Protein AF-A0A086JAS1-F1 (afdb_monomer_lite)

Radius of gyration: 15.46 Å; chains: 1; bounding box: 28×17×38 Å

Foldseek 3Di:
DDDDDPVRCVVCVPDDPPDDPVDPVVVLVVVCVVVVPPDSVVVD

Structure (mmCIF, N/CA/C/O backbone):
data_AF-A0A086JAS1-F1
#
_entry.id   AF-A0A086JAS1-F1
#
loop_
_atom_site.group_PDB
_atom_site.id
_atom_site.type_symbol
_atom_site.label_atom_id
_atom_site.label_alt_id
_atom_site.label_comp_id
_atom_site.label_asym_id
_atom_site.label_entity_id
_atom_site.label_seq_id
_atom_site.pdbx_PDB_ins_code
_atom_site.Cartn_x
_atom_site.Cartn_y
_atom_site.Cartn_z
_atom_site.occupancy
_atom_site.B_iso_or_equiv
_atom_site.auth_seq_id
_atom_site.auth_comp_id
_atom_site.auth_asym_id
_atom_site.auth_atom_id
_atom_site.pdbx_PDB_model_num
ATOM 1 N N . MET A 1 1 ? -4.699 3.163 -13.663 1.00 71.25 1 MET A N 1
ATOM 2 C CA . MET A 1 1 ? -3.454 3.795 -14.158 1.00 71.25 1 MET A CA 1
ATOM 3 C C . MET A 1 1 ? -3.140 3.289 -15.552 1.00 71.25 1 MET A C 1
ATOM 5 O O . MET A 1 1 ? -3.403 2.127 -15.841 1.00 71.25 1 MET A O 1
ATOM 9 N N . ARG A 1 2 ? -2.564 4.145 -16.400 1.00 86.62 2 ARG A N 1
ATOM 10 C CA . ARG A 1 2 ? -1.999 3.728 -17.687 1.00 86.62 2 ARG A CA 1
ATOM 11 C C . ARG A 1 2 ? -0.823 2.771 -17.452 1.00 86.62 2 ARG A C 1
ATOM 13 O O . ARG A 1 2 ? -0.042 2.982 -16.527 1.00 86.62 2 ARG A O 1
ATOM 20 N N . GLN A 1 3 ? -0.676 1.745 -18.291 1.00 84.94 3 GLN A N 1
ATOM 21 C CA . GLN A 1 3 ? 0.505 0.882 -18.248 1.00 84.94 3 GLN A CA 1
ATOM 22 C C . GLN A 1 3 ? 1.753 1.662 -18.686 1.00 84.94 3 GLN A C 1
ATOM 24 O O . GLN A 1 3 ? 1.785 2.226 -19.781 1.00 84.94 3 GLN A O 1
ATOM 29 N N . LEU A 1 4 ? 2.772 1.679 -17.823 1.00 86.25 4 LEU A N 1
ATOM 30 C CA . LEU A 1 4 ? 4.061 2.315 -18.095 1.00 86.25 4 LEU A CA 1
ATOM 31 C C . LEU A 1 4 ? 4.810 1.558 -19.199 1.00 86.25 4 LEU A C 1
ATOM 33 O O . LEU A 1 4 ? 4.926 0.326 -19.162 1.00 86.25 4 LEU A O 1
ATOM 37 N N . LYS A 1 5 ? 5.373 2.301 -20.150 1.00 90.69 5 LYS A N 1
ATOM 38 C CA . LYS A 1 5 ? 6.298 1.780 -21.159 1.00 90.69 5 LYS A CA 1
ATOM 39 C C . LYS A 1 5 ? 7.615 1.363 -20.502 1.00 90.69 5 LYS A C 1
ATOM 41 O O . LYS A 1 5 ? 7.947 1.769 -19.389 1.00 90.69 5 LYS A O 1
ATOM 46 N N . PHE A 1 6 ? 8.408 0.559 -21.208 1.00 88.69 6 PHE A N 1
ATOM 47 C CA . PHE A 1 6 ? 9.663 0.014 -20.679 1.00 88.69 6 PHE A CA 1
ATOM 48 C C . PHE A 1 6 ? 10.637 1.091 -20.164 1.00 88.69 6 PHE A C 1
ATOM 50 O O . PHE A 1 6 ? 11.208 0.944 -19.086 1.00 88.69 6 PHE A O 1
ATOM 57 N N . HIS A 1 7 ? 10.789 2.201 -20.892 1.00 91.81 7 HIS A N 1
ATOM 58 C CA . HIS A 1 7 ? 11.667 3.301 -20.482 1.00 91.81 7 HIS A CA 1
ATOM 59 C C . HIS A 1 7 ? 11.155 4.025 -19.229 1.00 91.81 7 HIS A C 1
ATOM 61 O O . HIS A 1 7 ? 11.950 4.367 -18.358 1.00 91.81 7 HIS A O 1
ATOM 67 N N . GLU A 1 8 ? 9.838 4.177 -19.086 1.00 87.94 8 GLU A N 1
ATOM 68 C CA . GLU A 1 8 ? 9.211 4.799 -17.914 1.00 87.94 8 GLU A CA 1
ATOM 69 C C . GLU A 1 8 ? 9.365 3.902 -16.678 1.00 87.94 8 GLU A C 1
ATOM 71 O O . GLU A 1 8 ? 9.763 4.371 -15.613 1.00 87.94 8 GLU A O 1
ATOM 76 N N . LYS A 1 9 ? 9.179 2.583 -16.836 1.00 86.88 9 LYS A N 1
ATOM 77 C CA . LYS A 1 9 ? 9.473 1.594 -15.782 1.00 86.88 9 LYS A CA 1
ATOM 78 C C . LYS A 1 9 ? 10.942 1.620 -15.356 1.00 86.88 9 LYS A C 1
ATOM 80 O O . LYS A 1 9 ? 11.250 1.386 -14.190 1.00 86.88 9 LYS A O 1
ATOM 85 N N . ARG A 1 10 ? 11.864 1.907 -16.284 1.00 87.94 10 ARG A N 1
ATOM 86 C CA . ARG A 1 10 ? 13.303 1.993 -15.989 1.00 87.94 10 ARG A CA 1
ATOM 87 C C . ARG A 1 10 ? 13.652 3.214 -15.136 1.00 87.94 10 ARG A C 1
ATOM 89 O O . ARG A 1 10 ? 14.568 3.114 -14.323 1.00 87.94 10 ARG A O 1
ATOM 96 N N . LEU A 1 11 ? 12.934 4.323 -15.314 1.00 88.62 11 LEU A N 1
ATOM 97 C CA . LEU A 1 11 ? 13.076 5.537 -14.504 1.00 88.62 11 LEU A CA 1
ATOM 98 C C . LEU A 1 11 ? 12.404 5.379 -13.133 1.00 88.62 11 LEU A C 1
ATOM 100 O O . LEU A 1 11 ? 12.966 5.770 -12.115 1.00 88.62 11 LEU A O 1
ATOM 104 N N . LEU A 1 12 ? 11.244 4.725 -13.089 1.00 86.75 12 LEU A N 1
ATOM 105 C CA . LEU A 1 12 ? 10.421 4.571 -11.886 1.00 86.75 12 LEU A CA 1
ATOM 106 C C . LEU A 1 12 ? 10.685 3.264 -11.118 1.00 86.75 12 LEU A C 1
ATOM 108 O O . LEU A 1 12 ? 9.792 2.717 -10.484 1.00 86.75 12 LEU A O 1
ATOM 112 N N . LYS A 1 13 ? 11.923 2.755 -11.118 1.00 81.75 13 LYS A N 1
ATOM 113 C CA . LYS A 1 13 ? 12.255 1.458 -10.484 1.00 81.75 13 LYS A CA 1
ATOM 114 C C . LYS A 1 13 ? 12.016 1.396 -8.973 1.00 81.75 13 LYS A C 1
ATOM 116 O O . LYS A 1 13 ? 11.824 0.311 -8.439 1.00 81.75 13 LYS A O 1
ATOM 121 N N . LYS A 1 14 ? 12.116 2.532 -8.277 1.00 80.06 14 LYS A N 1
ATOM 122 C CA . LYS A 1 14 ? 11.974 2.619 -6.812 1.00 80.06 14 LYS A CA 1
ATOM 123 C C . LYS A 1 14 ? 10.615 3.162 -6.366 1.00 80.06 14 LYS A C 1
ATOM 125 O O . LYS A 1 14 ? 10.374 3.230 -5.165 1.00 80.06 14 LYS A O 1
ATOM 130 N N . VAL A 1 15 ? 9.775 3.589 -7.307 1.00 81.25 15 VAL A N 1
ATOM 131 C CA . VAL A 1 15 ? 8.495 4.233 -7.013 1.00 81.25 15 VAL A CA 1
ATOM 132 C C . VAL A 1 15 ? 7.396 3.209 -7.240 1.00 81.25 15 VAL A C 1
ATOM 134 O O . VAL A 1 15 ? 7.063 2.888 -8.377 1.00 81.25 15 VAL A O 1
ATOM 137 N N . ASP A 1 16 ? 6.854 2.696 -6.143 1.00 78.38 16 ASP A N 1
ATOM 138 C CA . ASP A 1 16 ? 5.596 1.961 -6.133 1.00 78.38 16 ASP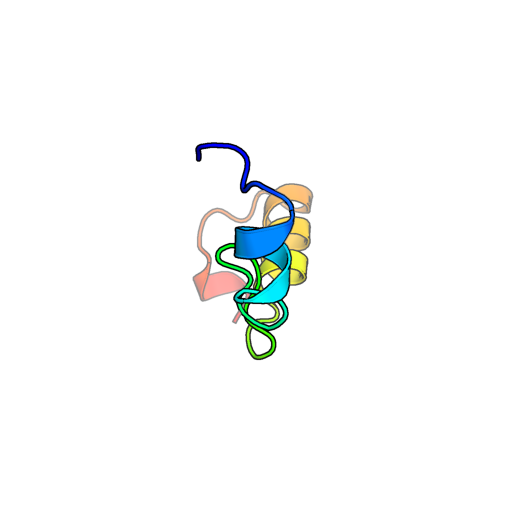 A CA 1
ATOM 139 C C . ASP A 1 16 ? 4.542 2.867 -5.491 1.00 78.38 16 ASP A C 1
ATOM 141 O O . ASP A 1 16 ? 4.751 3.392 -4.397 1.00 78.38 16 ASP A O 1
ATOM 145 N N . PHE A 1 17 ? 3.444 3.107 -6.205 1.00 75.81 17 PHE A N 1
ATOM 146 C CA . PHE A 1 17 ? 2.367 3.985 -5.746 1.00 75.81 17 PHE A CA 1
ATOM 147 C C . PHE A 1 17 ? 1.408 3.292 -4.779 1.00 75.81 17 PHE A C 1
ATOM 149 O O . PHE A 1 17 ? 0.674 3.972 -4.070 1.00 75.81 17 PHE A O 1
ATOM 156 N N . TYR A 1 18 ? 1.385 1.959 -4.768 1.00 76.69 18 TYR A N 1
ATOM 157 C CA . TYR A 1 18 ? 0.478 1.186 -3.922 1.00 76.69 18 TYR A CA 1
ATOM 158 C C . TYR A 1 18 ? 1.145 0.681 -2.647 1.00 76.69 18 TYR A C 1
ATOM 160 O O . TYR A 1 18 ? 0.446 0.317 -1.705 1.00 76.69 18 TYR A O 1
ATOM 168 N N . ASN A 1 19 ? 2.476 0.616 -2.619 1.00 72.50 19 ASN A N 1
ATOM 169 C CA . ASN A 1 19 ? 3.196 -0.047 -1.544 1.00 72.50 19 ASN A CA 1
ATOM 170 C C . ASN A 1 19 ? 4.391 0.789 -1.073 1.00 72.50 19 ASN A C 1
ATOM 172 O O . ASN A 1 19 ? 5.459 0.793 -1.691 1.00 72.50 19 ASN A O 1
ATOM 176 N N . TRP A 1 20 ? 4.227 1.491 0.049 1.00 76.62 20 TRP A N 1
ATOM 177 C CA . TRP A 1 20 ? 5.330 2.171 0.718 1.00 76.62 20 TRP A CA 1
ATOM 178 C C . TRP A 1 20 ? 6.016 1.247 1.722 1.00 76.62 20 TRP A C 1
ATOM 180 O O . TRP A 1 20 ? 5.386 0.663 2.596 1.00 76.62 20 TRP A O 1
ATOM 190 N N 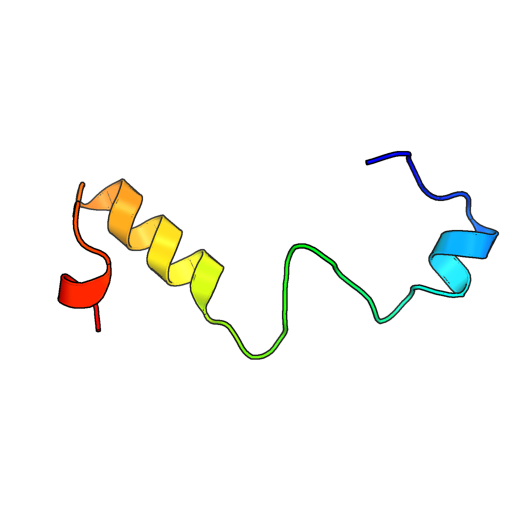. LYS A 1 21 ? 7.353 1.172 1.650 1.00 69.38 21 LYS A N 1
ATOM 191 C CA . LYS A 1 21 ? 8.193 0.284 2.481 1.00 69.38 21 LYS A CA 1
ATOM 192 C C . LYS A 1 21 ? 7.974 0.395 3.994 1.00 69.38 21 LYS A C 1
ATOM 194 O O . LYS A 1 21 ? 8.347 -0.526 4.712 1.00 69.38 21 LYS A O 1
ATOM 199 N N . LYS A 1 22 ? 7.467 1.529 4.478 1.00 70.62 22 LYS A N 1
ATOM 200 C CA . LYS A 1 22 ? 7.309 1.803 5.910 1.00 70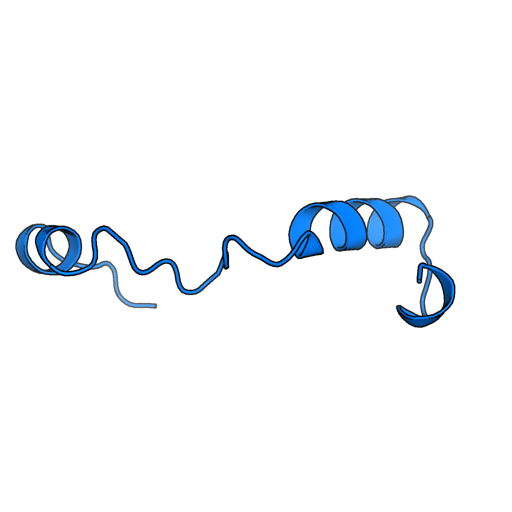.62 22 LYS A CA 1
ATOM 201 C C . LYS A 1 22 ? 5.932 1.399 6.447 1.00 70.62 22 LYS A C 1
ATOM 203 O O . LYS A 1 22 ? 5.763 1.344 7.657 1.00 70.62 22 LYS A O 1
ATOM 208 N N . GLU A 1 23 ? 4.968 1.096 5.582 1.00 67.19 23 GLU A N 1
ATOM 209 C CA . GLU A 1 23 ? 3.602 0.800 6.007 1.00 67.19 23 GLU A CA 1
ATOM 210 C C . GLU A 1 23 ? 3.341 -0.714 6.005 1.00 67.19 23 GLU A C 1
ATOM 212 O O . GLU A 1 23 ? 3.379 -1.372 4.968 1.00 67.19 23 GLU A O 1
ATOM 217 N N . GLN A 1 24 ? 3.002 -1.279 7.169 1.00 68.19 24 GLN A N 1
ATOM 218 C CA . GLN A 1 24 ? 2.467 -2.649 7.302 1.00 68.19 24 GLN A CA 1
ATOM 219 C C . GLN A 1 24 ? 1.011 -2.770 6.795 1.00 68.19 24 GLN A C 1
ATOM 221 O O . GLN A 1 24 ? 0.375 -3.803 7.000 1.00 68.19 24 GLN A O 1
ATOM 226 N N . ASN A 1 25 ? 0.501 -1.765 6.072 1.00 71.56 25 ASN A N 1
ATOM 227 C CA . ASN A 1 25 ? -0.887 -1.611 5.614 1.00 71.56 25 ASN A CA 1
ATOM 228 C C . ASN A 1 25 ? -1.501 -2.891 5.020 1.00 71.56 25 ASN A C 1
ATOM 230 O O . ASN A 1 25 ? -2.651 -3.227 5.294 1.00 71.56 25 ASN A O 1
ATOM 234 N N . VAL A 1 26 ? -0.741 -3.642 4.217 1.00 78.25 26 VAL A N 1
ATOM 235 C CA . VAL A 1 26 ? -1.243 -4.859 3.552 1.00 78.25 26 VAL A CA 1
ATOM 236 C C . VAL A 1 26 ? -1.613 -5.953 4.558 1.00 78.25 26 VAL A C 1
ATOM 238 O O . VAL A 1 26 ? -2.575 -6.697 4.346 1.00 78.25 26 VAL A O 1
ATOM 241 N N . ARG A 1 27 ? -0.860 -6.068 5.657 1.00 80.94 27 ARG A N 1
ATOM 242 C CA . ARG A 1 27 ? -1.108 -7.078 6.689 1.00 80.94 27 ARG A CA 1
ATOM 243 C C . ARG A 1 27 ? -2.332 -6.711 7.518 1.00 80.94 27 ARG A C 1
ATOM 245 O O . ARG A 1 27 ? -3.184 -7.569 7.717 1.00 80.94 27 ARG A O 1
ATOM 252 N N . GLU A 1 28 ? -2.449 -5.448 7.908 1.00 80.56 28 GLU A N 1
ATOM 253 C CA . GLU A 1 28 ? -3.588 -4.928 8.674 1.00 80.56 28 GLU A CA 1
ATOM 254 C C . GLU A 1 28 ? -4.892 -5.103 7.899 1.00 80.56 28 GLU A C 1
ATOM 256 O O . GLU A 1 28 ? -5.822 -5.734 8.385 1.00 80.56 28 GLU A O 1
ATOM 261 N N . VAL A 1 29 ? -4.932 -4.672 6.632 1.00 83.06 29 VAL A N 1
ATOM 262 C CA . VAL A 1 29 ? -6.119 -4.815 5.773 1.00 83.06 29 VAL A CA 1
ATOM 263 C C . VAL A 1 29 ? -6.52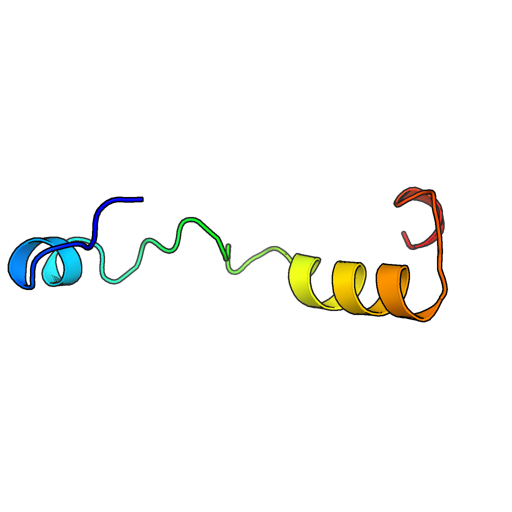8 -6.283 5.615 1.00 83.06 29 VAL A C 1
ATOM 265 O O . VAL A 1 29 ? -7.717 -6.597 5.555 1.00 83.06 29 VAL A O 1
ATOM 268 N N . LYS A 1 30 ? -5.563 -7.210 5.573 1.00 85.75 30 LYS A N 1
ATOM 269 C CA . LYS A 1 30 ? -5.847 -8.651 5.512 1.00 85.75 30 LYS A CA 1
ATOM 270 C C . LYS A 1 30 ? -6.475 -9.173 6.808 1.00 85.75 30 LYS A C 1
ATOM 272 O O . LYS A 1 30 ? -7.324 -10.060 6.739 1.00 85.75 30 LYS A O 1
ATOM 277 N N . VAL A 1 31 ? -6.063 -8.646 7.959 1.00 84.44 31 VAL A N 1
ATOM 278 C CA . VAL A 1 31 ? -6.616 -9.004 9.273 1.00 84.44 31 VAL A CA 1
ATOM 279 C C . VAL A 1 31 ? -8.005 -8.392 9.455 1.00 84.44 31 VAL A C 1
ATOM 281 O O . VAL A 1 31 ? -8.943 -9.131 9.739 1.00 84.44 31 VAL A O 1
ATOM 284 N N . LEU A 1 32 ? -8.174 -7.099 9.170 1.00 86.19 32 LEU A N 1
ATOM 285 C CA . LEU A 1 32 ? -9.464 -6.403 9.245 1.00 86.19 32 LEU A CA 1
ATOM 286 C C . LEU A 1 32 ? -10.533 -7.105 8.399 1.00 86.19 32 LEU A C 1
ATOM 288 O O . LEU A 1 32 ? -11.618 -7.404 8.886 1.00 86.19 32 LEU A O 1
ATOM 292 N N . ARG A 1 33 ? -10.199 -7.483 7.155 1.00 86.19 33 ARG A N 1
ATOM 293 C CA . ARG A 1 33 ? -11.112 -8.237 6.276 1.00 86.19 33 ARG A CA 1
ATOM 294 C C . ARG A 1 33 ? -11.442 -9.634 6.790 1.00 86.19 33 ARG A C 1
ATOM 296 O O . ARG A 1 33 ? -12.534 -10.124 6.533 1.00 86.19 33 ARG A O 1
ATOM 303 N N . ARG A 1 34 ? -10.500 -10.299 7.463 1.00 88.81 34 ARG A N 1
ATOM 304 C CA . ARG A 1 34 ? -10.712 -11.646 8.011 1.00 88.81 34 ARG A CA 1
ATOM 305 C C . ARG A 1 34 ? -11.666 -11.622 9.201 1.00 88.81 34 ARG A C 1
ATOM 307 O O . ARG A 1 34 ? -12.466 -12.540 9.331 1.00 88.81 34 ARG A O 1
ATOM 314 N N . TYR A 1 35 ? -11.552 -10.605 10.049 1.00 88.56 35 TYR A N 1
ATOM 315 C CA . TYR A 1 35 ? -12.301 -10.507 11.301 1.00 88.56 35 TYR A CA 1
ATOM 316 C C . TYR A 1 35 ? -13.455 -9.499 11.251 1.00 88.56 35 TYR A C 1
ATOM 318 O O . TYR A 1 35 ? -14.089 -9.277 12.273 1.00 88.56 35 TYR A O 1
ATOM 326 N N . LEU A 1 36 ? -13.749 -8.921 10.077 1.00 84.44 36 LEU A N 1
ATOM 327 C CA . LEU A 1 36 ? -14.829 -7.945 9.864 1.00 84.44 36 LEU A CA 1
ATOM 328 C C . LEU A 1 36 ? -14.771 -6.760 10.844 1.00 84.44 36 LEU A C 1
ATOM 330 O O . LEU A 1 36 ? -15.798 -6.209 11.232 1.00 84.44 36 LEU A O 1
ATOM 334 N N . ILE A 1 37 ? -13.558 -6.372 11.231 1.00 81.69 37 ILE A N 1
ATOM 335 C CA . ILE A 1 37 ? -13.327 -5.233 12.116 1.00 81.69 37 ILE A CA 1
ATOM 336 C C . ILE A 1 37 ? -13.630 -3.970 11.304 1.00 81.69 37 ILE A C 1
ATOM 338 O O . ILE A 1 37 ? -13.064 -3.779 10.222 1.00 81.69 37 ILE A O 1
ATOM 342 N N . GLN A 1 38 ? -14.575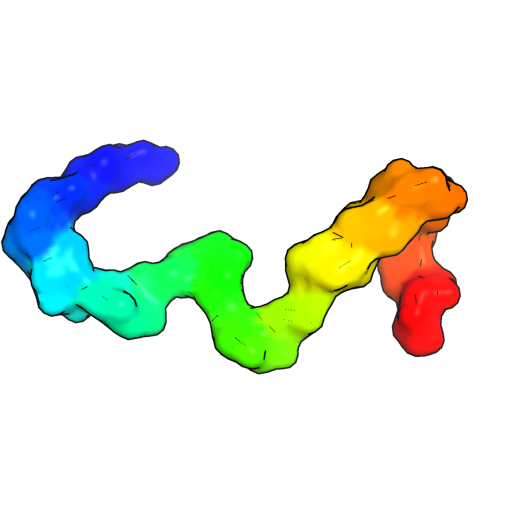 -3.165 11.787 1.00 78.88 38 GLN A N 1
ATOM 343 C CA . GLN A 1 38 ? -15.056 -1.972 11.086 1.00 78.88 38 GLN A CA 1
ATOM 344 C C . GLN A 1 38 ? -14.126 -0.783 11.297 1.00 78.88 38 GLN A C 1
ATOM 346 O O . GLN A 1 38 ? -13.809 -0.091 10.328 1.00 78.88 38 GLN A O 1
ATOM 351 N N . ASP A 1 39 ? -13.639 -0.602 12.523 1.00 77.56 39 ASP A N 1
ATOM 352 C CA . ASP A 1 39 ? -12.763 0.506 12.862 1.00 77.56 39 ASP A CA 1
ATOM 353 C C . ASP A 1 39 ? -11.298 0.099 12.833 1.00 77.56 39 ASP A C 1
ATOM 355 O O . ASP A 1 39 ? -10.854 -0.902 13.390 1.00 77.56 39 ASP A O 1
ATOM 359 N N . ARG A 1 40 ? -10.517 0.910 12.129 1.00 72.31 40 ARG A N 1
ATOM 360 C CA . ARG A 1 40 ? -9.082 0.688 11.974 1.00 72.31 40 ARG A CA 1
ATOM 361 C C . ARG A 1 40 ? -8.306 0.971 13.262 1.00 72.31 40 ARG A C 1
ATOM 363 O O . ARG A 1 40 ? -7.231 0.413 13.448 1.00 72.31 40 ARG A O 1
ATOM 370 N N . GLU A 1 41 ? -8.879 1.813 14.117 1.00 71.69 41 GLU A N 1
ATOM 371 C CA . GLU A 1 41 ? -8.357 2.205 15.429 1.00 71.69 41 GLU A CA 1
ATOM 372 C C . GLU A 1 41 ? -8.339 1.017 16.406 1.00 71.69 41 GLU A C 1
ATOM 374 O O . GLU A 1 41 ? -7.411 0.902 17.198 1.00 71.69 41 GLU A O 1
ATOM 379 N N . ASP A 1 42 ? -9.284 0.073 16.284 1.00 66.00 42 ASP A N 1
ATOM 380 C CA . ASP A 1 42 ? -9.368 -1.119 17.149 1.00 66.00 42 ASP A CA 1
ATOM 381 C C . ASP A 1 42 ? -8.207 -2.108 16.944 1.00 66.00 42 ASP A C 1
ATOM 383 O O . ASP A 1 42 ? -7.998 -3.015 17.750 1.00 66.00 42 ASP A O 1
ATOM 387 N N . TYR A 1 43 ? -7.469 -1.978 15.838 1.00 66.38 43 TYR A N 1
ATOM 388 C CA . TYR A 1 43 ? -6.325 -2.832 15.522 1.00 66.38 43 TYR A CA 1
ATOM 389 C C . TYR A 1 43 ? -4.990 -2.276 16.056 1.00 66.38 43 TYR A C 1
ATOM 391 O O . TYR A 1 43 ? -3.992 -3.000 16.028 1.00 66.38 43 TYR A O 1
ATOM 399 N N . GLN A 1 44 ? -4.955 -1.010 16.48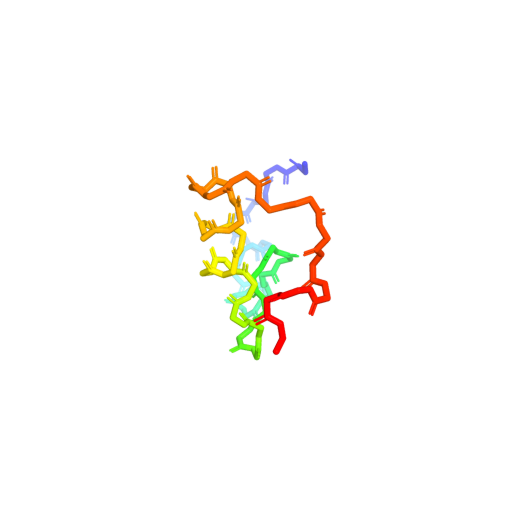7 1.00 64.56 44 GLN A N 1
ATOM 400 C CA . GLN A 1 44 ? -3.716 -0.291 16.801 1.00 64.56 44 GLN A CA 1
ATOM 401 C C . GLN A 1 44 ? -3.057 -0.722 18.118 1.00 64.56 44 GLN A C 1
ATOM 403 O O . GLN A 1 44 ? -3.777 -1.039 19.090 1.00 64.56 44 GLN A O 1
#

InterPro domains:
  IPR001912 Small ribosomal subunit protein uS4, N-terminal [PF00163] (4-44)

pLDDT: mean 79.88, std 7.62, range [64.56, 91.81]

Secondary structure (DSSP, 8-state):
-PPPPHHHHHH-TT--SS--TT--HHHHHHHHHHHT---SGGG-

Organism: NCBI:txid943119

Sequence (44 aa):
MRQLKFHEKRLLKKVDFYNWKKEQNVREVKVLRRYLIQDREDYQ